Protein AF-A0A0G0MM96-F1 (afdb_monomer_lite)

Radius of gyration: 15.96 Å; chains: 1; bounding box: 36×30×47 Å

Secondary structure (DSSP, 8-state):
---S-------HHHHHHSGGGGS-HHHHHHHHHHHHHHHHTTT--BHHHHHHHHTTT-TTHHHHHHHHHHTTSSEE-TTSBEE-HHHHHHHHHHHHHHHHHHHHHH--

Foldseek 3Di:
DDCLDVDDDDDVVCVVPAPLVVDDPVLVVLLVVVLNVCLVVLNWDAPVVSCVVCVVPDPCVVVSVVVCVVSVCWPADPVRTIGHVRSNVRSVVSVVVVVVVVVVVVVD

pLDDT: mean 85.3, std 10.35, range [41.22, 94.19]

Structure (mmCIF, N/CA/C/O backbone):
data_AF-A0A0G0MM96-F1
#
_entry.id   AF-A0A0G0MM96-F1
#
loop_
_atom_site.group_PDB
_atom_site.id
_atom_site.type_symbol
_atom_site.label_atom_id
_atom_site.label_alt_id
_atom_site.label_comp_id
_atom_site.label_asym_id
_atom_site.label_entity_id
_atom_site.label_seq_id
_atom_site.pdbx_PDB_ins_code
_atom_site.Cartn_x
_atom_site.Cartn_y
_atom_site.Cartn_z
_atom_site.occupancy
_atom_site.B_iso_or_equiv
_atom_site.auth_seq_id
_atom_site.auth_comp_id
_atom_site.auth_asym_id
_atom_site.auth_atom_id
_atom_site.pdbx_PDB_model_num
ATOM 1 N N . MET A 1 1 ? -0.527 15.621 -18.702 1.00 46.97 1 MET A N 1
ATOM 2 C CA . MET A 1 1 ? 0.604 15.092 -17.910 1.00 46.97 1 MET A CA 1
ATOM 3 C C . MET A 1 1 ? 0.900 13.701 -18.431 1.00 46.97 1 MET A C 1
ATOM 5 O O . MET A 1 1 ? -0.033 12.910 -18.510 1.00 46.97 1 MET A O 1
ATOM 9 N N . SER A 1 2 ? 2.117 13.478 -18.934 1.00 41.22 2 SER A N 1
ATOM 10 C CA . SER A 1 2 ? 2.496 12.237 -19.621 1.00 41.22 2 SER A CA 1
ATOM 11 C C . SER A 1 2 ? 2.279 11.038 -18.695 1.00 41.22 2 SER A C 1
ATOM 13 O O . SER A 1 2 ? 2.761 11.024 -17.568 1.00 41.22 2 SER A O 1
ATOM 15 N N . LYS A 1 3 ? 1.454 10.099 -19.162 1.00 57.78 3 LYS A N 1
ATOM 16 C CA . LYS A 1 3 ? 0.885 8.959 -18.436 1.00 57.78 3 LYS A CA 1
ATOM 17 C C . LYS A 1 3 ? 1.852 7.771 -18.462 1.00 57.78 3 LYS A C 1
ATOM 19 O O . LYS A 1 3 ? 1.533 6.760 -19.080 1.00 57.78 3 LYS A O 1
ATOM 24 N N . GLU A 1 4 ? 3.047 7.888 -17.892 1.00 64.75 4 GLU A N 1
ATOM 25 C CA . GLU A 1 4 ? 4.001 6.770 -17.999 1.00 64.75 4 GLU A CA 1
ATOM 26 C C . GLU A 1 4 ? 3.614 5.572 -17.118 1.00 64.75 4 GLU A C 1
ATOM 28 O O . GLU A 1 4 ? 3.856 4.438 -17.523 1.00 64.75 4 GLU A O 1
ATOM 33 N N . LEU A 1 5 ? 2.908 5.793 -16.000 1.00 74.06 5 LEU A N 1
ATOM 34 C CA . LEU A 1 5 ? 2.430 4.736 -15.097 1.00 74.06 5 LEU A CA 1
ATOM 35 C C . LEU A 1 5 ? 0.956 4.944 -14.686 1.00 74.06 5 LEU A C 1
ATOM 37 O O . LEU A 1 5 ? 0.667 5.344 -13.562 1.00 74.06 5 LEU A O 1
ATOM 41 N N . PRO A 1 6 ? -0.019 4.711 -15.585 1.00 82.94 6 PRO A N 1
ATOM 42 C CA . PRO A 1 6 ? -1.425 5.028 -15.320 1.00 82.94 6 PRO A CA 1
ATOM 43 C C . PRO A 1 6 ? -2.150 4.021 -14.413 1.00 82.94 6 PRO A C 1
ATOM 45 O O . PRO A 1 6 ? -3.256 4.315 -13.966 1.00 82.94 6 PRO A O 1
ATOM 48 N N . TYR A 1 7 ? -1.569 2.846 -14.172 1.00 88.19 7 TYR A N 1
ATOM 49 C CA . TYR A 1 7 ? -2.138 1.791 -13.338 1.00 88.19 7 TYR A CA 1
ATOM 50 C C . TYR A 1 7 ? -1.028 1.060 -12.580 1.00 88.19 7 TYR A C 1
ATOM 52 O O . TYR A 1 7 ? 0.092 0.950 -13.079 1.00 88.19 7 TYR A O 1
ATOM 60 N N . PHE A 1 8 ? -1.378 0.512 -11.421 1.00 91.44 8 PHE A N 1
ATOM 61 C CA . PHE A 1 8 ? -0.619 -0.526 -10.731 1.00 91.44 8 PHE A CA 1
ATOM 62 C C . PHE A 1 8 ? -1.396 -1.844 -10.813 1.00 91.44 8 PHE A C 1
ATOM 64 O O . PHE A 1 8 ? -2.615 -1.851 -11.012 1.00 91.44 8 PHE A O 1
ATOM 71 N N . ARG A 1 9 ? -0.702 -2.975 -10.692 1.00 91.06 9 ARG A N 1
ATOM 72 C CA . ARG A 1 9 ? -1.347 -4.281 -10.549 1.00 91.06 9 ARG A CA 1
ATOM 73 C C . ARG A 1 9 ? -1.813 -4.425 -9.114 1.00 91.06 9 ARG A C 1
ATOM 75 O O . ARG A 1 9 ? -1.027 -4.323 -8.178 1.00 91.06 9 ARG A O 1
ATOM 82 N N . PHE A 1 10 ? -3.103 -4.663 -8.973 1.00 92.25 10 PHE A N 1
ATOM 83 C CA . PHE A 1 10 ? -3.724 -5.014 -7.713 1.00 92.25 10 PHE A CA 1
ATOM 8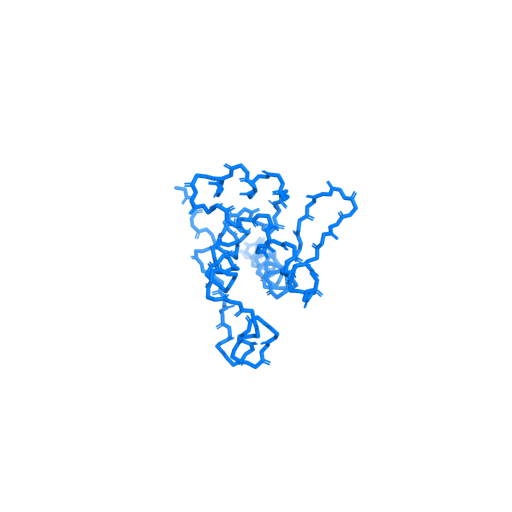4 C C . PHE A 1 10 ? -4.032 -6.507 -7.742 1.00 92.25 10 PHE A C 1
ATOM 86 O O . PHE A 1 10 ? -4.603 -6.984 -8.725 1.00 92.25 10 PHE A O 1
ATOM 93 N N . TYR A 1 11 ? -3.657 -7.227 -6.690 1.00 91.25 11 TYR A N 1
ATOM 94 C CA . TYR A 1 11 ? -3.931 -8.652 -6.547 1.00 91.25 11 TYR A CA 1
ATOM 95 C C . TYR A 1 11 ? -5.099 -8.828 -5.573 1.00 91.25 11 TYR A C 1
ATOM 97 O O . TYR A 1 11 ? -4.912 -8.675 -4.366 1.00 91.25 11 TYR A O 1
ATOM 105 N N . PRO A 1 12 ? -6.319 -9.131 -6.063 1.00 93.06 12 PRO A N 1
ATOM 106 C CA . PRO A 1 12 ? -7.481 -9.262 -5.191 1.00 93.06 12 PRO A CA 1
ATOM 107 C C . PRO A 1 12 ? -7.301 -10.348 -4.134 1.00 93.06 12 PRO A C 1
ATOM 109 O O . PRO A 1 12 ? -7.792 -10.189 -3.028 1.00 93.06 12 PRO A O 1
ATOM 112 N N . ASP A 1 13 ? -6.584 -11.423 -4.459 1.00 93.81 13 ASP A N 1
ATOM 113 C CA . ASP A 1 13 ? -6.315 -12.516 -3.524 1.00 93.81 13 ASP A CA 1
ATOM 114 C C . ASP A 1 13 ? -5.458 -12.054 -2.334 1.00 93.81 13 ASP A C 1
ATOM 116 O O . ASP A 1 13 ? -5.844 -12.257 -1.187 1.00 93.81 13 ASP A O 1
ATOM 120 N N . GLU A 1 14 ? -4.363 -11.327 -2.584 1.00 90.50 14 GLU A N 1
ATOM 121 C CA . GLU A 1 14 ? -3.517 -10.747 -1.525 1.00 90.50 14 GLU A CA 1
ATOM 122 C C . GLU A 1 14 ? -4.274 -9.718 -0.684 1.00 90.50 14 GLU A C 1
ATOM 124 O O . GLU A 1 14 ? -4.076 -9.626 0.525 1.00 90.50 14 GLU A O 1
ATOM 129 N N . TYR A 1 15 ? -5.180 -8.960 -1.305 1.00 92.00 15 TYR A N 1
ATOM 130 C CA . TYR A 1 15 ? -6.043 -8.046 -0.569 1.00 92.00 15 TYR A CA 1
ATOM 131 C C . TYR A 1 15 ? -7.020 -8.805 0.328 1.00 92.00 15 TYR A C 1
ATOM 133 O O . TYR A 1 15 ? -7.095 -8.520 1.515 1.00 92.00 15 TYR A O 1
ATOM 141 N N . LEU A 1 16 ? -7.742 -9.785 -0.225 1.00 93.00 16 LEU A N 1
ATOM 142 C CA . LEU A 1 16 ? -8.780 -10.541 0.478 1.00 93.00 16 LEU A CA 1
ATOM 143 C C . LEU A 1 16 ? -8.222 -11.434 1.591 1.00 93.00 16 LEU A C 1
ATOM 145 O O . LEU A 1 16 ? -8.920 -11.695 2.566 1.00 93.00 16 LEU A O 1
ATOM 149 N N . THR A 1 17 ? -6.989 -11.914 1.440 1.00 92.81 17 THR A N 1
ATOM 150 C CA . THR A 1 17 ? -6.315 -12.766 2.431 1.00 92.81 17 THR A CA 1
ATOM 151 C C . THR A 1 17 ? -5.416 -11.978 3.383 1.00 92.81 17 THR A C 1
ATOM 153 O O . THR A 1 17 ? -4.981 -12.514 4.401 1.00 92.81 17 THR A O 1
ATOM 156 N N . GLY A 1 18 ? -5.138 -10.710 3.070 1.00 89.75 18 GLY A N 1
ATOM 157 C CA . GLY A 1 18 ? -4.258 -9.845 3.841 1.00 89.75 18 GLY A CA 1
ATOM 158 C C . GLY A 1 18 ? -4.917 -9.237 5.077 1.00 89.75 18 GLY A C 1
ATOM 159 O O . GLY A 1 18 ? -6.141 -9.109 5.171 1.00 89.75 18 GLY A O 1
ATOM 160 N N . ASN A 1 19 ? -4.072 -8.758 5.996 1.00 92.69 19 ASN A N 1
ATOM 161 C CA . ASN A 1 19 ? -4.486 -8.115 7.252 1.00 92.69 19 ASN A CA 1
ATOM 162 C C . ASN A 1 19 ? -5.384 -6.887 7.037 1.00 92.69 19 ASN A C 1
ATOM 164 O O . ASN A 1 19 ? -6.135 -6.521 7.933 1.00 92.69 19 ASN A O 1
ATOM 168 N N . ILE A 1 20 ? -5.347 -6.271 5.850 1.00 93.62 20 ILE A N 1
ATOM 169 C CA . ILE A 1 20 ? -6.186 -5.117 5.511 1.00 93.62 20 ILE A CA 1
ATOM 170 C C . ILE A 1 20 ? -7.682 -5.413 5.672 1.00 93.62 20 ILE A C 1
ATOM 172 O O . ILE A 1 20 ? -8.430 -4.537 6.086 1.00 93.62 20 ILE A O 1
ATOM 176 N N . THR A 1 21 ? -8.122 -6.647 5.411 1.00 93.94 21 THR A N 1
ATOM 177 C CA . THR A 1 21 ? -9.534 -7.043 5.570 1.00 93.94 21 THR A CA 1
ATOM 178 C C . THR A 1 21 ? -9.987 -7.173 7.019 1.00 93.94 21 THR A C 1
ATOM 180 O O . THR A 1 21 ? -11.190 -7.218 7.271 1.00 93.94 21 THR A O 1
ATOM 183 N N . LEU A 1 22 ? -9.049 -7.216 7.971 1.00 94.19 22 LEU A N 1
ATOM 184 C CA . LEU A 1 22 ? -9.347 -7.227 9.404 1.00 94.19 22 LEU A CA 1
ATOM 185 C C . LEU A 1 22 ? -9.648 -5.821 9.942 1.00 94.19 22 LEU A C 1
ATOM 187 O O . LEU A 1 22 ? -10.181 -5.688 11.042 1.00 94.19 22 LEU A O 1
ATOM 191 N N . GLU A 1 23 ? -9.313 -4.785 9.173 1.00 93.94 23 GLU A N 1
ATOM 192 C CA . GLU A 1 23 ? -9.565 -3.390 9.515 1.00 93.94 23 GLU A CA 1
ATOM 193 C C . GLU A 1 23 ? -10.985 -2.954 9.137 1.00 93.94 23 GLU A C 1
ATOM 195 O O . GLU A 1 23 ? -11.667 -3.586 8.328 1.00 93.94 23 GLU A O 1
ATOM 200 N N . ASP A 1 24 ? -11.444 -1.838 9.702 1.00 92.50 24 ASP A N 1
ATOM 201 C CA . ASP A 1 24 ? -12.750 -1.274 9.372 1.00 92.50 24 ASP A CA 1
ATOM 202 C C . ASP A 1 24 ? -12.815 -0.741 7.926 1.00 92.50 24 ASP A C 1
ATOM 204 O O . ASP A 1 24 ? -11.803 -0.412 7.301 1.00 92.50 24 ASP A O 1
ATOM 208 N N . GLU A 1 25 ? -14.032 -0.601 7.395 1.00 90.50 25 GLU A N 1
ATOM 209 C CA . GLU A 1 25 ? -14.267 -0.164 6.012 1.00 90.50 25 GLU A CA 1
ATOM 210 C C . GLU A 1 25 ? -13.626 1.197 5.681 1.00 90.50 25 GLU A C 1
ATOM 212 O O . GLU A 1 25 ? -13.211 1.425 4.541 1.00 90.50 25 GLU A O 1
ATOM 217 N N . GLN A 1 26 ? -13.507 2.111 6.653 1.00 90.69 26 GLN A N 1
ATOM 218 C CA . GLN A 1 26 ? -12.890 3.419 6.417 1.00 90.69 26 GLN A CA 1
ATOM 219 C C . GLN A 1 26 ? -11.377 3.290 6.271 1.00 90.69 26 GLN A C 1
ATOM 221 O O . GLN A 1 26 ? -10.794 3.934 5.393 1.00 90.69 26 GLN A O 1
ATOM 226 N N . THR A 1 27 ? -10.754 2.441 7.088 1.00 92.44 27 THR A N 1
ATOM 227 C CA . THR A 1 27 ? -9.330 2.101 6.995 1.00 92.44 27 THR A CA 1
ATOM 228 C C . THR A 1 27 ? -9.022 1.375 5.684 1.00 92.44 27 THR A C 1
ATOM 230 O O . THR A 1 27 ? -8.099 1.770 4.966 1.00 92.44 27 THR A O 1
ATOM 233 N N . GLN A 1 28 ? -9.857 0.408 5.293 1.00 93.88 28 GLN A N 1
ATOM 234 C CA . GLN A 1 28 ? -9.764 -0.275 3.998 1.00 93.88 28 GLN A CA 1
ATOM 235 C C . GLN A 1 28 ? -9.881 0.700 2.817 1.00 93.88 28 GLN A C 1
ATOM 237 O O . GLN A 1 28 ? -9.061 0.678 1.895 1.00 93.88 28 GLN A O 1
ATOM 242 N N . GLY A 1 29 ? -10.864 1.604 2.852 1.00 92.00 29 GLY A N 1
ATOM 243 C CA . GLY A 1 29 ? -11.046 2.622 1.817 1.00 92.00 29 GLY A CA 1
ATOM 244 C C . GLY A 1 29 ? -9.917 3.655 1.786 1.00 92.00 29 GLY A C 1
ATOM 245 O O . GLY A 1 29 ? -9.513 4.108 0.714 1.00 92.00 29 GLY A O 1
ATOM 246 N N . LEU A 1 30 ? -9.373 4.027 2.951 1.00 92.25 30 LEU A N 1
ATOM 247 C CA . LEU A 1 30 ? -8.206 4.903 3.047 1.00 92.25 30 LEU A CA 1
ATOM 248 C C . LEU A 1 30 ? -6.974 4.274 2.406 1.00 92.25 30 LEU A C 1
ATOM 250 O O . LEU A 1 30 ? -6.278 4.961 1.666 1.00 92.25 30 LEU A O 1
ATOM 254 N N . PHE A 1 31 ? -6.729 2.990 2.643 1.00 93.56 31 PHE A N 1
ATOM 255 C CA . PHE A 1 31 ? -5.589 2.297 2.058 1.00 93.56 31 PHE A CA 1
ATOM 256 C C . PHE A 1 31 ? -5.586 2.372 0.525 1.00 93.56 31 PHE A C 1
ATOM 258 O O . PHE A 1 31 ? -4.585 2.771 -0.064 1.00 93.56 31 PHE A O 1
ATOM 265 N N . ILE A 1 32 ? -6.724 2.106 -0.128 1.00 93.25 32 ILE A N 1
ATOM 266 C CA . ILE A 1 32 ? -6.837 2.193 -1.595 1.00 93.25 32 ILE A CA 1
ATOM 267 C C . ILE A 1 32 ? -6.557 3.614 -2.108 1.00 93.25 32 ILE A C 1
ATOM 269 O O . ILE A 1 32 ? -5.874 3.802 -3.119 1.00 93.25 32 ILE A O 1
ATOM 273 N N . GLU A 1 33 ? -7.057 4.630 -1.406 1.00 92.06 33 GLU A N 1
ATOM 274 C CA . GLU A 1 33 ? -6.802 6.031 -1.744 1.00 92.06 33 GLU A CA 1
ATOM 275 C C . GLU A 1 33 ? -5.316 6.397 -1.592 1.00 92.06 33 GLU A C 1
ATOM 277 O O . GLU A 1 33 ? -4.754 7.073 -2.461 1.00 92.06 33 GLU A O 1
ATOM 282 N N . ILE A 1 34 ? -4.661 5.899 -0.538 1.00 92.31 34 ILE A N 1
ATOM 283 C CA . ILE A 1 34 ? -3.219 6.043 -0.324 1.00 92.31 34 ILE A CA 1
ATOM 284 C C . ILE A 1 34 ? -2.444 5.369 -1.459 1.00 92.31 34 ILE A C 1
ATOM 286 O O . ILE A 1 34 ? -1.583 6.024 -2.039 1.00 92.31 34 ILE A O 1
ATOM 290 N N . CYS A 1 35 ? -2.778 4.133 -1.851 1.00 93.75 35 CYS A N 1
ATOM 291 C CA . CYS A 1 35 ? -2.130 3.447 -2.976 1.00 93.75 35 CYS A CA 1
ATOM 292 C C . CYS A 1 35 ? -2.180 4.280 -4.264 1.00 93.75 35 CYS A C 1
ATOM 294 O O . CYS A 1 35 ? -1.182 4.407 -4.971 1.00 93.75 35 CYS A O 1
ATOM 296 N N . CYS A 1 36 ? -3.326 4.905 -4.551 1.00 92.19 36 CYS A N 1
ATOM 297 C CA . CYS A 1 36 ? -3.484 5.761 -5.726 1.00 92.19 36 CYS A CA 1
ATOM 298 C C . CYS A 1 36 ? -2.575 6.998 -5.673 1.00 92.19 36 CYS A C 1
ATOM 300 O O . CYS A 1 36 ? -1.972 7.368 -6.684 1.00 92.19 36 CYS A O 1
ATOM 302 N N . TRP A 1 37 ? -2.484 7.657 -4.514 1.00 91.56 37 TRP A N 1
ATOM 303 C CA . TRP A 1 37 ? -1.607 8.815 -4.332 1.00 91.56 37 TRP A CA 1
ATOM 304 C C . TRP A 1 37 ? -0.135 8.440 -4.368 1.00 91.56 37 TRP A C 1
ATOM 306 O O . TRP A 1 37 ? 0.633 9.141 -5.023 1.00 91.56 37 TRP A O 1
ATOM 316 N N . TYR A 1 38 ? 0.222 7.344 -3.707 1.00 92.38 38 TYR A N 1
ATOM 317 C CA . TYR A 1 38 ? 1.571 6.808 -3.647 1.00 92.38 38 TYR A CA 1
ATOM 318 C C . TYR A 1 38 ? 2.097 6.506 -5.047 1.00 92.38 38 TYR A C 1
ATOM 320 O O . TYR A 1 38 ? 3.104 7.066 -5.472 1.00 92.38 38 TYR A O 1
ATOM 328 N N . TRP A 1 39 ? 1.325 5.747 -5.826 1.00 92.44 39 TRP A N 1
ATOM 329 C CA . TRP A 1 39 ? 1.666 5.416 -7.206 1.00 92.44 39 TRP A CA 1
ATOM 330 C C . TRP A 1 39 ? 1.759 6.651 -8.108 1.00 92.44 39 TRP A C 1
ATOM 332 O O . TRP A 1 39 ? 2.687 6.801 -8.896 1.00 92.44 39 TRP A O 1
ATOM 342 N N . LYS A 1 40 ? 0.816 7.591 -7.972 1.00 89.50 40 LYS A N 1
ATOM 343 C CA . LYS A 1 40 ? 0.825 8.852 -8.732 1.00 89.50 40 LYS A CA 1
ATOM 344 C C . LYS A 1 40 ? 2.034 9.740 -8.410 1.00 89.50 40 LYS A C 1
ATOM 346 O O . LYS A 1 40 ? 2.345 10.643 -9.187 1.00 89.50 40 LYS A O 1
ATOM 351 N N . LYS A 1 41 ? 2.639 9.548 -7.242 1.00 89.25 41 LYS A N 1
ATOM 352 C CA . LYS A 1 41 ? 3.795 10.288 -6.738 1.00 89.25 41 LYS A CA 1
ATOM 353 C C . LYS A 1 41 ? 5.087 9.480 -6.856 1.00 89.25 41 LYS A C 1
ATOM 355 O O . LYS A 1 41 ? 6.026 9.761 -6.124 1.00 89.25 41 LYS A O 1
ATOM 360 N N . ASP A 1 42 ? 5.131 8.514 -7.774 1.00 88.88 42 ASP A N 1
ATOM 361 C CA . ASP A 1 42 ? 6.335 7.737 -8.070 1.00 88.88 42 ASP A CA 1
ATOM 362 C C . ASP A 1 42 ? 6.887 7.007 -6.829 1.00 88.88 42 ASP A C 1
ATOM 364 O O . ASP A 1 42 ? 8.097 6.924 -6.638 1.00 88.88 42 ASP A O 1
ATOM 368 N N . CYS A 1 43 ? 5.984 6.525 -5.964 1.00 88.50 43 CYS A N 1
ATOM 369 C CA . CYS A 1 43 ? 6.291 5.857 -4.694 1.00 88.50 43 CYS A CA 1
ATOM 370 C C . CYS A 1 43 ? 7.075 6.721 -3.686 1.00 88.50 43 CYS A C 1
ATOM 372 O O . CYS A 1 43 ? 7.713 6.216 -2.769 1.00 88.50 43 CYS A O 1
ATOM 374 N N . ILE A 1 44 ? 7.003 8.050 -3.812 1.00 86.88 44 ILE A N 1
ATOM 375 C CA . ILE A 1 44 ? 7.652 8.987 -2.890 1.00 86.88 44 ILE A CA 1
ATOM 376 C C . ILE A 1 44 ? 6.584 9.910 -2.305 1.00 86.88 44 ILE A C 1
ATOM 378 O O . ILE A 1 44 ? 6.124 10.860 -2.949 1.00 86.88 44 ILE A O 1
ATOM 382 N N . ILE A 1 45 ? 6.152 9.628 -1.073 1.00 88.19 45 ILE A N 1
ATOM 383 C CA . ILE A 1 45 ? 5.173 10.465 -0.377 1.00 88.19 45 ILE A CA 1
ATOM 384 C C . ILE A 1 45 ? 5.454 10.559 1.123 1.00 88.19 45 ILE A C 1
ATOM 386 O O . ILE A 1 45 ? 5.701 9.559 1.796 1.00 88.19 45 ILE A O 1
ATOM 390 N N . ASP A 1 46 ? 5.321 11.776 1.643 1.00 89.00 46 ASP A N 1
ATOM 391 C CA . ASP A 1 46 ? 5.408 12.046 3.075 1.00 89.00 46 ASP A CA 1
ATOM 392 C C . ASP A 1 46 ? 4.066 11.782 3.752 1.00 89.00 46 ASP A C 1
ATOM 394 O O . ASP A 1 46 ? 3.000 12.133 3.217 1.00 89.00 46 ASP A O 1
ATOM 398 N N . ILE A 1 47 ? 4.091 11.254 4.977 1.00 86.50 47 ILE A N 1
ATOM 399 C CA . ILE A 1 47 ? 2.853 11.023 5.727 1.00 86.50 47 ILE A CA 1
ATOM 400 C C . ILE A 1 47 ? 2.102 12.334 5.992 1.00 86.50 47 ILE A C 1
ATOM 402 O O . ILE A 1 47 ? 0.870 12.381 5.956 1.00 86.50 47 ILE A O 1
ATOM 406 N N . GLU A 1 48 ? 2.829 13.439 6.177 1.00 87.50 48 GLU A N 1
ATOM 407 C CA . GLU A 1 48 ? 2.241 14.769 6.323 1.00 87.50 48 GLU A CA 1
ATOM 408 C C . GLU 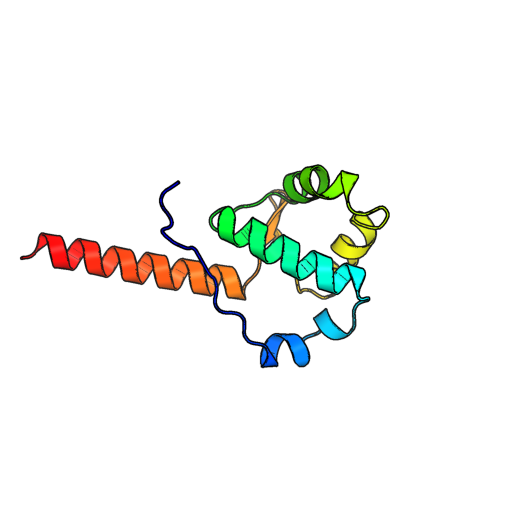A 1 48 ? 1.465 15.218 5.087 1.00 87.50 48 GLU A C 1
ATOM 410 O O . GLU A 1 48 ? 0.435 15.889 5.212 1.00 87.50 48 GLU A O 1
ATOM 415 N N . PHE A 1 49 ? 1.945 14.872 3.891 1.00 88.12 49 PHE A N 1
ATOM 416 C CA . PHE A 1 49 ? 1.245 15.205 2.658 1.00 88.12 49 PHE A CA 1
ATOM 417 C C . PHE A 1 49 ? -0.099 14.480 2.607 1.00 88.12 49 PHE A C 1
ATOM 419 O O . PHE A 1 49 ? -1.113 15.105 2.292 1.00 88.12 49 PHE A O 1
ATOM 426 N N . ILE A 1 50 ? -0.128 13.193 2.970 1.00 87.19 50 ILE A N 1
ATOM 427 C CA . ILE A 1 50 ? -1.371 12.413 3.046 1.00 87.19 50 ILE A CA 1
ATOM 428 C C . ILE A 1 50 ? -2.313 13.017 4.081 1.00 87.19 50 ILE A C 1
ATOM 430 O O . ILE A 1 50 ? -3.475 13.281 3.760 1.00 87.19 50 ILE A O 1
ATOM 434 N N . LYS A 1 51 ? -1.798 13.320 5.280 1.00 87.06 51 LYS A N 1
ATOM 435 C CA . LYS A 1 51 ? -2.561 13.983 6.341 1.00 87.06 51 LYS A CA 1
ATOM 436 C C . LYS A 1 51 ? -3.203 15.266 5.825 1.00 87.06 51 LYS A C 1
ATOM 438 O O . LYS A 1 51 ? -4.416 15.389 5.895 1.00 87.06 51 LYS A O 1
ATOM 443 N N . LYS A 1 52 ? -2.436 16.171 5.206 1.00 87.06 52 LYS A N 1
ATOM 444 C CA . LYS A 1 52 ? -2.935 17.446 4.649 1.00 87.06 52 LYS A CA 1
ATOM 445 C C . LYS A 1 52 ? -3.916 17.256 3.490 1.00 87.06 52 LYS A C 1
ATOM 447 O O . LYS A 1 52 ? -4.884 18.004 3.378 1.00 87.06 52 LYS A O 1
ATOM 452 N N . ARG A 1 53 ? -3.680 16.282 2.607 1.00 85.69 53 ARG A N 1
ATOM 453 C CA . ARG A 1 53 ? -4.514 16.054 1.418 1.00 85.69 53 ARG A CA 1
ATOM 454 C C . ARG A 1 53 ? -5.873 15.460 1.772 1.00 85.69 53 ARG A C 1
ATOM 456 O O . ARG A 1 53 ? -6.860 15.812 1.129 1.00 85.69 53 ARG A O 1
ATOM 463 N N . LEU A 1 54 ? -5.906 14.587 2.775 1.00 79.50 54 LEU A N 1
ATOM 464 C CA . LEU A 1 54 ? -7.091 13.831 3.181 1.00 79.50 54 LEU A CA 1
ATOM 465 C C . LEU A 1 54 ? -7.771 14.400 4.437 1.00 79.50 54 LEU A C 1
ATOM 467 O O . LEU A 1 54 ? -8.817 13.893 4.838 1.00 79.50 54 LEU A O 1
ATOM 471 N N . ILE A 1 55 ? -7.235 15.487 5.014 1.00 75.31 55 ILE A N 1
ATOM 472 C CA . ILE A 1 55 ? -7.734 16.112 6.252 1.00 75.31 55 ILE A CA 1
ATOM 473 C C . ILE A 1 55 ? -9.217 16.489 6.180 1.00 75.31 55 ILE A C 1
ATOM 475 O O . ILE A 1 55 ? -9.957 16.309 7.139 1.00 75.31 55 ILE A O 1
ATOM 479 N N . ASN A 1 56 ? -9.671 16.964 5.019 1.00 63.53 56 ASN A N 1
ATOM 480 C CA . ASN A 1 56 ? -11.053 17.404 4.821 1.00 63.53 56 ASN A CA 1
ATOM 481 C C . ASN A 1 56 ? -12.018 16.236 4.577 1.00 63.53 56 ASN A C 1
ATOM 483 O O . ASN A 1 56 ? -13.228 16.437 4.586 1.00 63.53 56 ASN A O 1
ATOM 487 N N . ALA A 1 57 ? -11.494 15.039 4.303 1.00 59.69 57 ALA A N 1
ATOM 488 C CA . ALA A 1 57 ? -12.293 13.896 3.886 1.00 59.69 57 ALA A CA 1
ATOM 489 C C . ALA A 1 57 ? -12.630 12.949 5.045 1.00 59.69 57 ALA A C 1
ATOM 491 O O . ALA A 1 57 ? -13.602 12.203 4.933 1.00 59.69 57 ALA A O 1
ATOM 492 N N . LYS A 1 58 ? -11.843 12.929 6.136 1.00 64.81 58 LYS A N 1
ATOM 493 C CA . LYS A 1 58 ? -11.962 11.886 7.170 1.00 64.81 58 LYS A CA 1
ATOM 494 C C . LYS A 1 58 ? -11.668 12.415 8.576 1.00 64.81 58 LYS A C 1
ATOM 496 O O . LYS A 1 58 ? -10.521 12.674 8.922 1.00 64.81 58 LYS A O 1
ATOM 501 N N . ALA A 1 59 ? -12.701 12.471 9.421 1.00 74.38 59 ALA A N 1
ATOM 502 C CA . ALA A 1 59 ? -12.566 12.775 10.851 1.00 74.38 59 ALA A CA 1
ATOM 503 C C . ALA A 1 59 ? -11.699 11.744 11.606 1.00 74.38 59 ALA A C 1
ATOM 505 O O . ALA A 1 59 ? -11.111 12.068 12.630 1.00 74.38 59 ALA A O 1
ATOM 506 N N . MET A 1 60 ? -11.600 10.516 11.082 1.00 81.12 60 MET A N 1
ATOM 507 C CA . MET A 1 60 ? -10.846 9.401 11.672 1.00 81.12 60 MET A CA 1
ATOM 508 C C . MET A 1 60 ? -9.505 9.130 10.971 1.00 81.12 60 MET A C 1
ATOM 510 O O . MET A 1 60 ? -8.913 8.072 11.160 1.00 81.12 60 MET A O 1
ATOM 514 N N . LEU A 1 61 ? -8.998 10.079 10.172 1.00 86.62 61 LEU A N 1
ATOM 515 C CA . LEU A 1 61 ? -7.793 9.891 9.355 1.00 86.62 61 LEU A CA 1
ATOM 516 C C . LEU A 1 61 ? -6.583 9.391 10.155 1.00 86.62 61 LEU A C 1
ATOM 518 O O . LEU A 1 61 ? -5.910 8.457 9.727 1.00 86.62 61 LEU A O 1
ATOM 522 N N . GLU A 1 62 ? -6.308 10.004 11.307 1.00 87.19 62 GLU A N 1
ATOM 523 C CA . GLU A 1 62 ? -5.172 9.616 12.149 1.00 87.19 62 GLU A CA 1
ATOM 524 C C . GLU A 1 62 ? -5.329 8.205 12.712 1.00 87.19 62 GLU A C 1
ATOM 526 O O . GLU A 1 62 ? -4.361 7.453 12.758 1.00 87.19 62 GLU A O 1
ATOM 531 N N . GLN A 1 63 ? -6.548 7.825 13.098 1.00 89.31 63 GLN A N 1
ATOM 532 C CA . GLN A 1 63 ? -6.826 6.489 13.611 1.00 89.31 63 GLN A CA 1
ATOM 533 C C . GLN A 1 63 ? -6.612 5.436 12.522 1.00 89.31 63 GLN A C 1
ATOM 535 O O . GLN A 1 63 ? -5.881 4.478 12.748 1.00 89.31 63 GLN A O 1
ATOM 540 N N . CYS A 1 64 ? -7.174 5.652 11.332 1.00 91.19 64 CYS A N 1
ATOM 541 C CA . CYS A 1 64 ? -6.997 4.745 10.203 1.00 91.19 64 CYS A CA 1
ATOM 542 C C . CYS A 1 64 ? -5.516 4.622 9.798 1.00 91.19 64 CYS A C 1
ATOM 544 O O . CYS A 1 64 ? -5.035 3.518 9.569 1.00 91.19 64 CYS A O 1
ATOM 546 N N . LEU A 1 65 ? -4.761 5.730 9.752 1.00 90.38 65 LEU A N 1
ATOM 547 C CA . LEU A 1 65 ? -3.315 5.689 9.479 1.00 90.38 65 LEU A CA 1
ATOM 548 C C . LEU A 1 65 ? -2.560 4.873 10.531 1.00 90.38 65 LEU A C 1
ATOM 550 O O . LEU A 1 65 ? -1.755 4.013 10.182 1.00 90.38 65 LEU A O 1
ATOM 554 N N . ASN A 1 66 ? -2.855 5.103 11.811 1.00 90.69 66 ASN A N 1
ATOM 555 C CA . ASN A 1 66 ? -2.236 4.357 12.901 1.00 90.69 66 ASN A CA 1
ATOM 556 C C . ASN A 1 66 ? -2.561 2.861 12.826 1.00 90.69 66 ASN A C 1
ATOM 558 O O . ASN A 1 66 ? -1.693 2.043 13.121 1.00 90.69 66 ASN A O 1
ATOM 562 N N . ASN A 1 67 ? -3.781 2.494 12.427 1.00 92.69 67 ASN A N 1
ATOM 563 C CA . ASN A 1 67 ? -4.155 1.100 12.208 1.00 92.69 67 ASN A CA 1
ATOM 564 C C . ASN A 1 67 ? -3.337 0.475 11.072 1.00 92.69 67 ASN A C 1
ATOM 566 O O . ASN A 1 67 ? -2.740 -0.580 11.265 1.00 92.69 67 ASN A O 1
ATOM 570 N N . LEU A 1 68 ? -3.219 1.159 9.928 1.00 92.62 68 LEU A N 1
ATOM 571 C CA . LEU A 1 68 ? -2.438 0.672 8.783 1.00 92.62 68 LEU A CA 1
ATOM 572 C C . LEU A 1 68 ? -0.956 0.458 9.119 1.00 92.62 68 LEU A C 1
ATOM 574 O O . LEU A 1 68 ? -0.359 -0.509 8.647 1.00 92.62 68 LEU A O 1
ATOM 578 N N . ILE A 1 69 ? -0.371 1.336 9.937 1.00 92.06 69 ILE A N 1
ATOM 579 C CA . ILE A 1 69 ? 1.018 1.204 10.399 1.00 92.06 69 ILE A CA 1
ATOM 580 C C . ILE A 1 69 ? 1.150 0.039 11.385 1.00 92.06 69 ILE A C 1
ATOM 582 O O . ILE A 1 69 ? 2.048 -0.787 11.252 1.00 92.06 69 ILE A O 1
ATOM 586 N N . LYS A 1 70 ? 0.233 -0.074 12.355 1.00 92.38 70 LYS A N 1
ATOM 587 C CA . LYS A 1 70 ? 0.227 -1.179 13.331 1.00 92.38 70 LYS A CA 1
ATOM 588 C C . LYS A 1 70 ? 0.023 -2.547 12.685 1.00 92.38 70 LYS A C 1
ATOM 590 O O . LYS A 1 70 ? 0.577 -3.524 13.173 1.00 92.38 70 LYS A O 1
ATOM 595 N N . ALA A 1 71 ? -0.762 -2.610 11.615 1.00 90.75 71 ALA A N 1
ATOM 596 C CA . ALA A 1 71 ? -0.986 -3.819 10.832 1.00 90.75 71 ALA A CA 1
ATOM 597 C C . ALA A 1 71 ? 0.188 -4.157 9.887 1.00 90.75 71 ALA A C 1
ATOM 599 O O . ALA A 1 71 ? 0.099 -5.137 9.147 1.00 90.75 71 ALA A O 1
ATOM 600 N N . GLU A 1 72 ? 1.259 -3.348 9.894 1.00 89.88 72 GLU A N 1
ATOM 601 C CA . GLU A 1 72 ? 2.441 -3.443 9.021 1.00 89.88 72 GLU A CA 1
ATOM 602 C C . GLU A 1 72 ? 2.120 -3.365 7.517 1.00 89.88 72 GLU A C 1
ATOM 604 O O . GLU A 1 72 ? 2.914 -3.774 6.668 1.00 89.88 72 GLU A O 1
ATOM 609 N N . ILE A 1 73 ? 0.954 -2.808 7.177 1.00 91.25 73 ILE A N 1
ATOM 610 C CA . ILE A 1 73 ? 0.503 -2.599 5.795 1.00 91.25 73 ILE A CA 1
ATOM 611 C C . ILE A 1 73 ? 1.206 -1.376 5.198 1.00 91.25 73 ILE A C 1
ATOM 613 O O . ILE A 1 73 ? 1.582 -1.378 4.025 1.00 91.25 73 ILE A O 1
ATOM 617 N N . LEU A 1 74 ? 1.392 -0.335 6.015 1.00 91.31 74 LEU A N 1
ATOM 618 C CA . LEU A 1 74 ? 2.229 0.822 5.712 1.00 91.31 74 LEU A CA 1
ATOM 619 C C . LEU A 1 74 ? 3.461 0.797 6.609 1.00 91.31 74 LEU A C 1
ATOM 621 O O . LEU A 1 74 ? 3.347 0.604 7.818 1.00 91.31 74 LEU A O 1
ATOM 625 N N . LYS A 1 75 ? 4.631 1.049 6.026 1.00 89.50 75 LYS A N 1
ATOM 626 C CA . LYS A 1 75 ? 5.871 1.222 6.788 1.00 89.50 75 LYS A CA 1
ATOM 627 C C . LYS A 1 75 ? 6.265 2.684 6.772 1.00 89.50 75 LYS A C 1
ATOM 629 O O . LYS A 1 75 ? 6.396 3.256 5.697 1.00 89.50 75 LYS A O 1
ATOM 634 N N . GLU A 1 76 ? 6.453 3.279 7.941 1.00 86.75 76 GLU A N 1
ATOM 635 C CA . GLU A 1 76 ? 7.097 4.589 8.031 1.00 86.75 76 GLU A CA 1
ATOM 636 C C . GLU A 1 76 ? 8.611 4.422 7.877 1.00 86.75 76 GLU A C 1
ATOM 638 O O . GLU A 1 76 ? 9.195 3.459 8.379 1.00 86.75 76 GLU A O 1
ATOM 643 N N . ASN A 1 77 ? 9.239 5.346 7.157 1.00 82.56 77 ASN A N 1
ATOM 644 C CA . ASN A 1 77 ? 10.689 5.456 7.096 1.00 82.56 77 ASN A CA 1
ATOM 645 C C . ASN A 1 77 ? 11.190 6.483 8.131 1.00 82.56 77 ASN A C 1
ATOM 647 O O . ASN A 1 77 ? 10.418 7.292 8.651 1.00 82.56 77 ASN A O 1
ATOM 651 N N . ASP A 1 78 ? 12.496 6.477 8.404 1.00 78.31 78 ASP A N 1
ATOM 652 C CA . ASP A 1 78 ? 13.117 7.381 9.386 1.00 78.31 78 ASP A CA 1
ATOM 653 C C . ASP A 1 78 ? 12.987 8.877 9.014 1.00 78.31 78 ASP A C 1
ATOM 655 O O . ASP A 1 78 ? 13.180 9.752 9.857 1.00 78.31 78 ASP A O 1
ATOM 659 N N . GLU A 1 79 ? 12.640 9.182 7.760 1.00 79.62 79 GLU A N 1
ATOM 660 C CA . GLU A 1 79 ? 12.483 10.536 7.215 1.00 79.62 79 GLU A CA 1
ATOM 661 C C . GLU A 1 79 ? 11.021 11.038 7.246 1.00 79.62 79 GLU A C 1
ATOM 663 O O . GLU A 1 79 ? 10.752 12.174 6.857 1.00 79.62 79 GLU A O 1
ATOM 668 N N . GLY A 1 80 ? 10.066 10.231 7.730 1.00 79.44 80 GLY A N 1
ATOM 669 C CA . GLY A 1 80 ? 8.638 10.585 7.799 1.00 79.44 80 GLY A CA 1
ATOM 670 C C . GLY A 1 80 ? 7.834 10.325 6.513 1.00 79.44 80 GLY A C 1
ATOM 671 O O . GLY A 1 80 ? 6.677 10.747 6.389 1.00 79.44 80 GLY A O 1
ATOM 672 N N . GLY A 1 81 ? 8.428 9.625 5.553 1.00 87.06 81 GLY A N 1
ATOM 673 C CA . GLY A 1 81 ? 7.764 9.026 4.400 1.00 87.06 81 GLY A CA 1
ATOM 674 C C . GLY A 1 81 ? 7.110 7.684 4.720 1.00 87.06 81 GLY A C 1
ATOM 675 O O . GLY A 1 81 ? 7.383 7.063 5.747 1.00 87.06 81 GLY A O 1
ATOM 676 N N . ILE A 1 82 ? 6.232 7.237 3.823 1.00 89.88 82 ILE A N 1
ATOM 677 C CA . ILE A 1 82 ? 5.616 5.905 3.891 1.00 89.88 82 ILE A CA 1
ATOM 678 C C . ILE A 1 82 ? 6.090 5.033 2.731 1.00 89.88 82 ILE A C 1
ATOM 680 O O . ILE A 1 82 ? 6.282 5.538 1.629 1.00 89.88 82 ILE A O 1
ATOM 684 N N . ASN A 1 83 ? 6.200 3.730 2.974 1.00 91.00 83 ASN A N 1
ATOM 685 C CA . ASN A 1 83 ? 6.513 2.722 1.969 1.00 91.00 83 ASN A CA 1
ATOM 686 C C . ASN A 1 83 ? 5.411 1.670 1.864 1.00 91.00 83 ASN A C 1
ATOM 688 O O . ASN A 1 83 ? 4.832 1.246 2.873 1.00 91.00 83 ASN A O 1
ATOM 692 N N . ILE A 1 84 ? 5.148 1.247 0.626 1.00 92.81 84 ILE A N 1
ATOM 693 C CA . ILE A 1 84 ? 4.167 0.216 0.286 1.00 92.81 84 ILE A CA 1
ATOM 694 C C . ILE A 1 84 ? 4.869 -0.822 -0.581 1.00 92.81 84 ILE A C 1
ATOM 696 O O . ILE A 1 84 ? 4.901 -0.701 -1.804 1.00 92.81 84 ILE A O 1
ATOM 700 N N . ASN A 1 85 ? 5.381 -1.871 0.069 1.00 90.81 85 ASN A N 1
ATOM 701 C CA . ASN A 1 85 ? 6.261 -2.878 -0.532 1.00 90.81 85 ASN A CA 1
ATOM 702 C C . ASN A 1 85 ? 5.828 -3.340 -1.936 1.00 90.81 85 ASN A C 1
ATOM 704 O O . ASN A 1 85 ? 6.618 -3.298 -2.872 1.00 90.81 85 ASN A O 1
ATOM 708 N N . PHE A 1 86 ? 4.567 -3.749 -2.110 1.00 91.19 86 PHE A N 1
ATOM 709 C CA . PHE A 1 86 ? 4.105 -4.297 -3.392 1.00 91.19 86 PHE A CA 1
ATOM 710 C C . PHE A 1 86 ? 4.044 -3.250 -4.522 1.00 91.19 86 PHE A C 1
ATOM 712 O O . PHE A 1 86 ? 4.061 -3.614 -5.699 1.00 91.19 86 PHE A O 1
ATOM 719 N N . LEU A 1 87 ? 3.921 -1.959 -4.191 1.00 92.81 87 LEU A N 1
ATOM 720 C CA . LEU A 1 87 ? 3.982 -0.869 -5.167 1.00 92.81 87 LEU A CA 1
ATOM 721 C C . LEU A 1 87 ? 5.432 -0.515 -5.484 1.00 92.81 87 LEU A C 1
ATOM 723 O O . LEU A 1 87 ? 5.737 -0.301 -6.654 1.00 92.81 87 LEU A O 1
ATOM 727 N N . ASP A 1 88 ? 6.316 -0.527 -4.488 1.00 91.88 88 ASP A N 1
A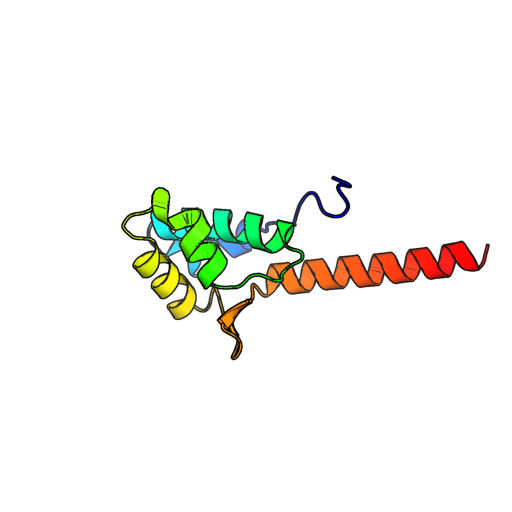TOM 728 C CA . ASP A 1 88 ? 7.754 -0.299 -4.676 1.00 91.88 88 ASP A CA 1
ATOM 729 C C . ASP A 1 88 ? 8.351 -1.342 -5.622 1.00 91.88 88 ASP A C 1
ATOM 731 O O . ASP A 1 88 ? 8.936 -0.996 -6.648 1.00 91.88 88 ASP A O 1
ATOM 735 N N . GLU A 1 89 ? 8.071 -2.623 -5.370 1.00 91.25 89 GLU A N 1
ATOM 736 C CA . GLU A 1 89 ? 8.499 -3.727 -6.233 1.00 91.25 89 GLU A CA 1
ATOM 737 C C . GLU A 1 89 ? 8.012 -3.550 -7.680 1.00 91.25 89 GLU A C 1
ATOM 739 O O . GLU A 1 89 ? 8.757 -3.758 -8.640 1.00 91.25 89 GLU A O 1
ATOM 744 N N . GLN A 1 90 ? 6.756 -3.134 -7.867 1.00 91.12 90 GLN A N 1
ATOM 745 C CA . GLN A 1 90 ? 6.211 -2.890 -9.203 1.00 91.12 90 GLN A CA 1
ATOM 746 C C . GLN A 1 90 ? 6.853 -1.689 -9.893 1.00 91.12 90 GLN A C 1
ATOM 748 O O . GLN A 1 90 ? 7.098 -1.737 -11.102 1.00 91.12 90 GLN A O 1
ATOM 753 N N . TYR A 1 91 ? 7.095 -0.615 -9.149 1.00 90.00 91 TYR A N 1
ATOM 754 C CA . TYR A 1 91 ? 7.711 0.599 -9.661 1.00 90.00 91 TYR A C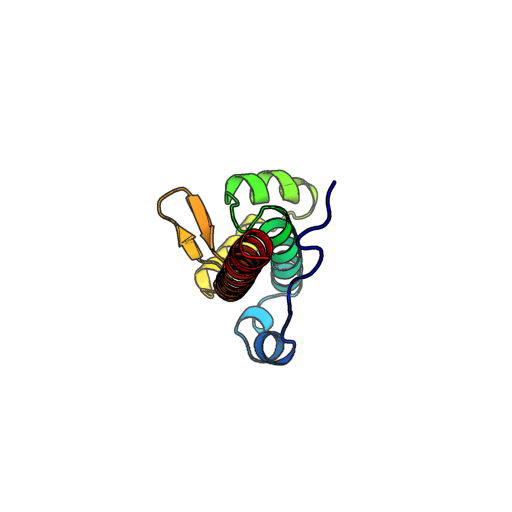A 1
ATOM 755 C C . TYR A 1 91 ? 9.153 0.329 -10.113 1.00 90.00 91 TYR A C 1
ATOM 757 O O . TYR A 1 91 ? 9.520 0.668 -11.244 1.00 90.00 91 TYR A O 1
ATOM 765 N N . ASP A 1 92 ? 9.927 -0.392 -9.302 1.00 89.12 92 ASP A N 1
ATOM 766 C CA . ASP A 1 92 ? 11.302 -0.788 -9.611 1.00 89.12 92 ASP A CA 1
ATOM 767 C C . ASP A 1 92 ? 11.375 -1.686 -10.851 1.00 89.12 92 ASP A C 1
ATOM 769 O O . ASP A 1 92 ? 12.128 -1.402 -11.790 1.00 89.12 92 ASP A O 1
ATOM 773 N N . LEU A 1 93 ? 10.515 -2.708 -10.940 1.00 88.25 93 LEU A N 1
ATOM 774 C CA . LEU A 1 93 ? 10.438 -3.590 -12.112 1.00 88.25 93 LEU A CA 1
ATOM 775 C C . LEU A 1 93 ? 10.140 -2.823 -13.411 1.00 88.25 93 LEU A C 1
ATOM 777 O O . LEU A 1 93 ? 10.679 -3.143 -14.483 1.00 88.25 93 LEU A O 1
ATOM 781 N N . LEU A 1 94 ? 9.271 -1.811 -13.347 1.00 86.06 94 LEU A N 1
ATOM 782 C CA . LEU A 1 94 ? 8.925 -0.979 -14.500 1.00 86.06 94 LEU A CA 1
ATOM 783 C C . LEU A 1 94 ? 10.073 -0.045 -14.890 1.00 86.06 94 LEU A C 1
ATOM 785 O O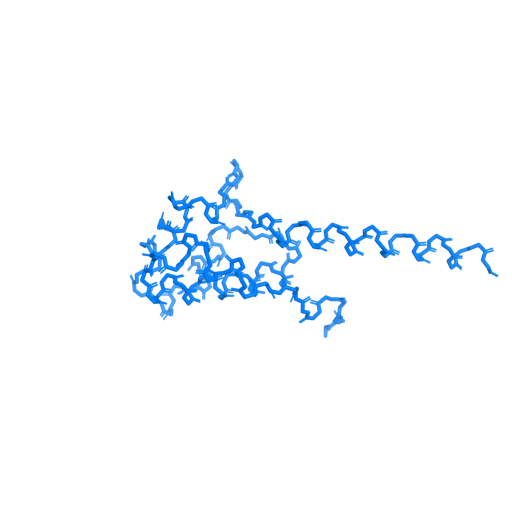 . LEU A 1 94 ? 10.350 0.103 -16.088 1.00 86.06 94 LEU A O 1
ATOM 789 N N . ASN A 1 95 ? 10.776 0.517 -13.907 1.00 83.62 95 ASN A N 1
ATOM 790 C CA . ASN A 1 95 ? 11.957 1.345 -14.130 1.00 83.62 95 ASN A CA 1
ATOM 791 C C . ASN A 1 95 ? 13.106 0.555 -14.755 1.00 83.62 95 ASN A C 1
ATOM 793 O O . ASN A 1 95 ? 13.662 0.993 -15.767 1.00 83.62 95 ASN A O 1
ATOM 797 N N . GLU A 1 96 ? 13.412 -0.641 -14.254 1.00 84.44 96 GLU A N 1
ATOM 798 C CA . GLU A 1 96 ? 14.414 -1.517 -14.865 1.00 84.44 96 GLU A CA 1
ATOM 799 C C . GLU A 1 96 ? 14.057 -1.860 -16.316 1.00 84.44 96 GLU A C 1
ATOM 801 O O . GLU A 1 96 ? 14.875 -1.735 -17.233 1.00 84.44 96 GLU A O 1
ATOM 806 N N . SER A 1 97 ? 12.805 -2.260 -16.550 1.00 77.75 97 SER A N 1
ATOM 807 C CA . SER A 1 97 ? 12.308 -2.605 -17.886 1.00 77.75 97 SER A CA 1
ATOM 808 C C . SER A 1 97 ? 12.390 -1.421 -18.850 1.00 77.75 97 SER A C 1
ATOM 810 O O . SER A 1 97 ? 12.640 -1.581 -20.049 1.00 77.75 97 SER A O 1
ATOM 812 N N . ARG A 1 98 ? 12.179 -0.201 -18.347 1.00 77.00 98 ARG A N 1
ATOM 813 C CA . ARG A 1 98 ? 12.361 1.030 -19.114 1.00 77.00 98 ARG A CA 1
ATOM 814 C C . ARG A 1 98 ? 13.830 1.255 -19.456 1.00 77.00 98 ARG A C 1
ATOM 816 O O . ARG A 1 98 ? 14.123 1.477 -20.629 1.00 77.00 98 ARG A O 1
ATOM 823 N N . GLN A 1 99 ? 14.737 1.150 -18.486 1.00 78.12 99 GLN A N 1
ATOM 824 C CA . GLN A 1 99 ? 16.170 1.324 -18.729 1.00 78.12 99 GLN A CA 1
ATOM 825 C C . GLN A 1 99 ? 16.687 0.349 -19.797 1.00 78.12 99 GLN A C 1
ATOM 827 O O . GLN A 1 99 ? 17.360 0.779 -20.733 1.00 78.12 99 GLN A O 1
ATOM 832 N N . ARG A 1 100 ? 16.282 -0.930 -19.744 1.00 77.75 100 ARG A N 1
ATOM 833 C CA . ARG A 1 100 ? 16.649 -1.942 -20.757 1.00 77.75 100 ARG A CA 1
ATOM 834 C C . ARG A 1 100 ? 16.161 -1.592 -22.171 1.00 77.75 100 ARG A C 1
ATOM 836 O O . ARG A 1 100 ? 16.854 -1.855 -23.148 1.00 77.75 100 ARG A O 1
ATOM 843 N N . ARG A 1 101 ? 14.975 -0.987 -22.309 1.00 77.50 101 ARG A N 1
ATOM 844 C CA . ARG A 1 101 ? 14.451 -0.551 -23.620 1.00 77.50 101 ARG A CA 1
ATO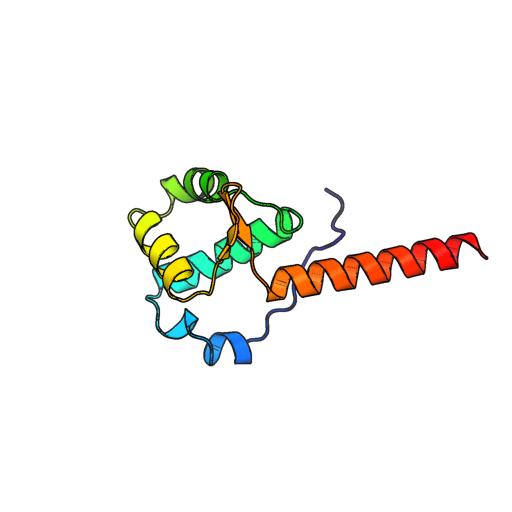M 845 C C . ARG A 1 101 ? 15.199 0.658 -24.169 1.00 77.50 101 ARG A C 1
ATOM 847 O O . ARG A 1 101 ? 15.452 0.717 -25.368 1.00 77.50 101 ARG A O 1
ATOM 854 N N . VAL A 1 102 ? 15.573 1.596 -23.300 1.00 75.00 102 VAL A N 1
ATOM 855 C CA . VAL A 1 102 ? 16.370 2.769 -23.688 1.00 75.00 102 VAL A CA 1
ATOM 856 C C . VAL A 1 102 ? 17.748 2.343 -24.195 1.00 75.00 102 VAL A C 1
ATOM 858 O O . VAL A 1 102 ? 18.194 2.836 -25.229 1.00 75.00 102 VAL A O 1
ATOM 861 N N . THR A 1 103 ? 18.414 1.403 -23.517 1.00 76.00 103 THR A N 1
ATOM 862 C CA . THR A 1 103 ? 19.724 0.903 -23.961 1.00 76.00 103 THR A CA 1
ATOM 863 C C . THR A 1 103 ? 19.633 0.142 -25.282 1.00 76.00 103 THR A C 1
ATOM 865 O O . THR A 1 103 ? 20.453 0.386 -26.163 1.00 76.00 103 THR A O 1
ATOM 868 N N . ALA A 1 104 ? 18.617 -0.708 -25.466 1.00 72.12 104 ALA A N 1
ATOM 869 C CA . ALA A 1 104 ? 18.393 -1.422 -26.725 1.00 72.12 104 ALA A CA 1
ATOM 870 C C . ALA A 1 104 ? 18.107 -0.472 -27.903 1.00 72.12 104 ALA A C 1
ATOM 872 O O . ALA A 1 104 ? 18.655 -0.659 -28.984 1.00 72.12 104 ALA A O 1
ATOM 873 N N . GLY A 1 105 ? 17.309 0.579 -27.686 1.00 70.12 105 GLY A N 1
ATOM 874 C CA . GLY A 1 105 ? 17.016 1.585 -28.712 1.00 70.12 105 GLY A CA 1
ATOM 875 C C . GLY A 1 105 ? 18.207 2.471 -29.090 1.00 70.12 105 GLY A C 1
ATOM 876 O O . GLY A 1 105 ? 18.202 3.054 -30.162 1.00 70.12 105 GLY A O 1
ATOM 877 N N . ARG A 1 106 ? 19.236 2.573 -28.237 1.00 69.50 106 ARG A N 1
ATOM 878 C CA . ARG A 1 106 ? 20.482 3.301 -28.544 1.00 69.50 106 ARG A CA 1
ATOM 879 C C . ARG A 1 106 ? 21.452 2.487 -29.415 1.00 69.50 106 ARG A C 1
ATOM 881 O O . ARG A 1 106 ? 22.387 3.061 -29.963 1.00 69.50 106 ARG A O 1
ATOM 888 N N . LEU A 1 107 ? 21.272 1.167 -29.484 1.00 70.06 107 LEU A N 1
ATOM 889 C CA . LEU A 1 107 ? 22.162 0.234 -30.185 1.00 70.06 107 LEU A CA 1
ATOM 890 C C . LEU A 1 107 ? 21.699 -0.121 -31.611 1.00 70.06 107 LEU A C 1
ATOM 892 O O . LEU A 1 107 ? 22.467 -0.762 -32.327 1.00 70.06 107 LEU A O 1
ATOM 896 N N . GLY A 1 108 ? 20.477 0.253 -32.005 1.00 55.09 108 GLY A N 1
ATOM 897 C CA . GLY A 1 108 ? 19.929 0.080 -33.359 1.00 55.09 108 GLY A CA 1
ATOM 898 C C . GLY A 1 108 ? 19.869 1.394 -34.120 1.00 55.09 108 GLY A C 1
ATOM 899 O O . GLY A 1 108 ? 19.995 1.336 -35.361 1.00 55.09 108 GLY A O 1
#

Sequence (108 aa):
MSKELPYFRFYPDEYLTGNITLEDEQTQGLFIEICCWYWKKDCIIDIEFIKKRLINAKAMLEQCLNNLIKAEILKENDEGGININFLDEQYDLLNESRQRRVTAGRLG